Protein AF-A0A6P2QKU9-F1 (afdb_monomer)

Foldseek 3Di:
DDDPVNLVVLLVVLQVCLLVLVLVQCVVLCVVVVCPDPLCVCLVVDPDPVVVVVSVVVVSVVSSVVSVVVVVVVVVVLVVVCVVVVDLVSLLVLLVVLLVQLVLLCLVVDPPDDDDPGDNSSSSSSNSVSSNSVVVSVPD

Sequence (140 aa):
MFAIKDIESVKNLASILVIPFFAAAFIAGGGLNTFNDPVTGWLTASSYLPFKIIGYSLLLASVVALTTLTFAIVDYCVIWIHVTLNSAYPMAIFGFTSLTAGLFVLSFAVPGLPKSPLNPFWHFGFLCYGFSLLSRGENR

pLDDT: mean 79.11, std 11.28, range [43.62, 91.31]

Secondary structure (DSSP, 8-state):
---HHHHHHHHHHHHHHHHHHHHHHHIIIIIHHH--SHHHHHHHH---HHHHHHHHHHHHHHHHHHHHHHHHHHHHHHHHHHHHTTSSHHHHHHHHHHHHHHHGGGGGTSTTSPPPSS-HHHHHHHHHHHHHHHHHHH--

Solvent-accessible surface area (backbone atoms only — not comparable to full-atom values): 7428 Å² total; per-residue (Å²): 132,86,52,74,68,55,54,55,52,48,35,57,51,21,55,65,42,24,57,59,25,42,37,47,26,42,53,73,69,34,48,66,63,72,46,81,36,84,88,47,51,57,56,74,67,53,86,56,65,69,60,35,54,53,51,53,50,52,50,51,51,48,45,45,50,51,47,49,51,53,49,52,53,52,49,50,53,54,51,49,53,24,62,74,64,72,42,63,60,54,37,44,51,55,10,52,52,27,34,55,59,14,57,50,42,50,27,80,76,39,91,89,47,74,73,58,94,62,59,63,36,44,16,53,16,25,34,17,44,10,42,33,34,41,57,58,49,70,76,115

Structure (mmCIF, N/CA/C/O backbone):
data_AF-A0A6P2QKU9-F1
#
_entry.id   AF-A0A6P2QKU9-F1
#
loop_
_atom_site.group_PDB
_atom_site.id
_atom_site.type_symbol
_atom_site.label_atom_id
_atom_site.label_alt_id
_atom_site.label_comp_id
_atom_site.label_asym_id
_atom_site.label_entity_id
_atom_site.label_seq_id
_atom_site.pdbx_PDB_ins_code
_atom_site.Cartn_x
_atom_site.Cartn_y
_atom_site.Cartn_z
_atom_site.occupancy
_atom_site.B_iso_or_equiv
_atom_site.auth_seq_id
_atom_site.auth_comp_id
_atom_site.auth_asym_id
_atom_site.auth_atom_id
_atom_site.pdbx_PDB_model_num
ATOM 1 N N . MET A 1 1 ? -4.118 -25.505 11.721 1.00 43.62 1 MET A N 1
ATOM 2 C CA . MET A 1 1 ? -4.530 -24.690 12.882 1.00 43.62 1 MET A CA 1
ATOM 3 C C . MET A 1 1 ? -3.482 -23.602 13.019 1.00 43.62 1 MET A C 1
ATOM 5 O O . MET A 1 1 ? -2.341 -23.949 13.281 1.00 43.62 1 MET A O 1
ATOM 9 N N . PHE A 1 2 ? -3.809 -22.349 12.693 1.00 49.09 2 PHE A N 1
ATOM 10 C CA . PHE A 1 2 ? -2.853 -21.241 12.816 1.00 49.09 2 PHE A CA 1
ATOM 11 C C . PHE A 1 2 ? -2.615 -20.958 14.299 1.00 49.09 2 PHE A C 1
ATOM 13 O O . PHE A 1 2 ? -3.578 -20.848 15.061 1.00 49.09 2 PHE A O 1
ATOM 20 N N . ALA A 1 3 ? -1.355 -20.890 14.720 1.00 65.44 3 ALA A N 1
ATOM 21 C CA . ALA A 1 3 ? -1.028 -20.493 16.079 1.00 65.44 3 ALA A CA 1
ATOM 22 C C . ALA A 1 3 ? -1.301 -18.991 16.243 1.00 65.44 3 ALA A C 1
ATOM 24 O O . ALA A 1 3 ? -1.157 -18.213 15.303 1.00 65.44 3 ALA A O 1
ATOM 25 N N . ILE A 1 4 ? -1.648 -18.552 17.454 1.00 62.16 4 ILE A N 1
ATOM 26 C CA . ILE A 1 4 ? -1.864 -17.124 17.760 1.00 62.16 4 ILE A CA 1
ATOM 27 C C . ILE A 1 4 ? -0.623 -16.284 17.392 1.00 62.16 4 ILE A C 1
ATOM 29 O O . ILE A 1 4 ? -0.750 -15.168 16.896 1.00 62.16 4 ILE A O 1
ATOM 33 N N . LYS A 1 5 ? 0.577 -16.866 17.526 1.00 65.94 5 LYS A N 1
ATOM 34 C CA . LYS A 1 5 ? 1.844 -16.262 17.084 1.00 65.94 5 LYS A CA 1
ATOM 35 C C . LYS A 1 5 ? 1.915 -16.012 15.574 1.00 65.94 5 LYS A C 1
ATOM 37 O O . LYS A 1 5 ? 2.522 -15.030 15.153 1.00 65.94 5 LYS A O 1
ATOM 42 N N . ASP A 1 6 ? 1.278 -16.855 14.765 1.00 69.00 6 ASP A N 1
ATOM 43 C CA . ASP A 1 6 ? 1.252 -16.690 13.309 1.00 69.00 6 ASP A CA 1
ATOM 44 C C . ASP A 1 6 ? 0.390 -15.480 12.927 1.00 69.00 6 ASP A C 1
ATOM 46 O O . ASP A 1 6 ? 0.721 -14.742 12.005 1.00 69.00 6 ASP A O 1
ATOM 50 N N . ILE A 1 7 ? -0.682 -15.217 13.682 1.00 66.75 7 ILE A N 1
ATOM 51 C CA . ILE A 1 7 ? -1.568 -14.064 13.466 1.00 66.75 7 ILE A CA 1
ATOM 52 C C . ILE A 1 7 ? -0.834 -12.752 13.774 1.00 66.75 7 ILE A C 1
ATOM 54 O O . ILE A 1 7 ? -0.948 -11.783 13.025 1.00 66.75 7 ILE A O 1
ATOM 58 N N . GLU A 1 8 ? -0.051 -12.714 14.849 1.00 70.31 8 GLU A N 1
ATOM 59 C CA . GLU A 1 8 ? 0.72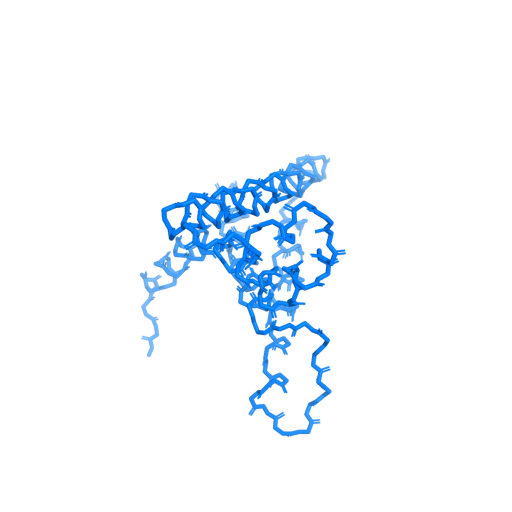5 -11.533 15.236 1.00 70.31 8 GLU A CA 1
ATOM 60 C C . GLU A 1 8 ? 1.888 -11.258 14.266 1.00 70.31 8 GLU A C 1
ATOM 62 O O . GLU A 1 8 ? 2.121 -10.117 13.861 1.00 70.31 8 GLU A O 1
ATOM 67 N N . SER A 1 9 ? 2.555 -12.318 13.796 1.00 72.44 9 SER A N 1
ATOM 68 C CA . SER A 1 9 ? 3.542 -12.240 12.713 1.00 72.44 9 SER A CA 1
ATOM 69 C C . SER A 1 9 ? 2.940 -11.650 11.433 1.00 72.44 9 SER A C 1
ATOM 71 O O . SER A 1 9 ? 3.527 -10.745 10.834 1.00 72.44 9 SER A O 1
ATOM 73 N N . VAL A 1 10 ? 1.742 -12.102 11.049 1.00 71.81 10 VAL A N 1
ATOM 74 C CA . VAL A 1 10 ? 1.027 -11.598 9.870 1.00 71.81 10 VAL A CA 1
ATOM 75 C C . VAL A 1 10 ? 0.634 -10.130 10.037 1.00 71.81 10 VAL A C 1
ATOM 77 O O . VAL A 1 10 ? 0.776 -9.373 9.082 1.00 71.81 10 VAL A O 1
ATOM 80 N N . LYS A 1 11 ? 0.209 -9.690 11.229 1.00 73.75 11 LYS A N 1
ATOM 81 C CA . LYS A 1 11 ? -0.105 -8.274 11.512 1.00 73.75 11 LYS A CA 1
ATOM 82 C C . LYS A 1 11 ? 1.123 -7.370 11.343 1.00 73.75 11 LYS A C 1
ATOM 84 O O . LYS A 1 11 ? 1.048 -6.345 10.663 1.00 73.75 11 LYS A O 1
ATOM 89 N N . ASN A 1 12 ? 2.267 -7.773 11.893 1.00 77.44 12 ASN A N 1
ATOM 90 C CA . ASN A 1 12 ? 3.513 -7.011 11.767 1.00 77.44 12 ASN A CA 1
ATOM 91 C C . ASN A 1 12 ? 3.995 -6.950 10.317 1.00 77.44 12 ASN A C 1
ATOM 93 O O . ASN A 1 12 ? 4.340 -5.877 9.818 1.00 77.44 12 ASN A O 1
ATOM 97 N N . LEU A 1 13 ? 3.949 -8.082 9.616 1.00 79.38 13 LEU A N 1
ATOM 98 C CA . LEU A 1 13 ? 4.316 -8.153 8.209 1.00 79.38 13 LEU A CA 1
ATOM 99 C C . LEU A 1 13 ? 3.368 -7.315 7.338 1.00 79.38 13 LEU A C 1
ATOM 101 O O . LEU A 1 13 ? 3.822 -6.578 6.465 1.00 79.38 13 LEU A O 1
ATOM 105 N N . ALA A 1 14 ? 2.064 -7.364 7.615 1.00 78.75 14 ALA A N 1
ATOM 106 C CA . ALA A 1 14 ? 1.059 -6.564 6.929 1.00 78.75 14 ALA A CA 1
ATOM 107 C C . ALA A 1 14 ? 1.355 -5.067 7.046 1.00 78.75 14 ALA A C 1
ATOM 109 O O . ALA A 1 14 ? 1.309 -4.375 6.035 1.00 78.75 14 ALA A O 1
ATOM 110 N N . SER A 1 15 ? 1.742 -4.582 8.231 1.00 78.69 15 SER A N 1
ATOM 111 C CA . SER A 1 15 ? 2.083 -3.167 8.432 1.00 78.69 15 SER A CA 1
ATOM 112 C C . SER A 1 15 ? 3.257 -2.691 7.560 1.00 78.69 15 SER A C 1
ATOM 114 O O . SER A 1 15 ? 3.231 -1.571 7.053 1.00 78.69 15 SER A O 1
ATOM 116 N N . ILE A 1 16 ? 4.248 -3.558 7.324 1.00 85.38 16 ILE A N 1
ATOM 117 C CA . ILE A 1 16 ? 5.440 -3.257 6.517 1.00 85.38 16 ILE A CA 1
ATOM 118 C C . ILE A 1 16 ? 5.115 -3.309 5.020 1.00 85.38 16 ILE A C 1
ATOM 120 O O . ILE A 1 16 ? 5.640 -2.521 4.234 1.00 85.38 16 ILE A O 1
ATOM 124 N N . LEU A 1 17 ? 4.239 -4.230 4.618 1.00 88.25 17 LEU A N 1
ATOM 125 C CA . LEU A 1 17 ? 3.937 -4.504 3.214 1.00 88.25 17 LEU A CA 1
ATOM 126 C C . LEU A 1 17 ? 2.893 -3.569 2.590 1.00 88.25 17 LEU A C 1
ATOM 128 O O . LEU A 1 17 ? 2.765 -3.573 1.365 1.00 88.25 17 LEU A O 1
ATOM 132 N N . VAL A 1 18 ? 2.202 -2.734 3.379 1.00 87.69 18 VAL A N 1
ATOM 133 C CA . VAL A 1 18 ? 1.236 -1.742 2.863 1.00 87.69 18 VAL A CA 1
ATOM 134 C C . VAL A 1 18 ? 1.862 -0.902 1.744 1.00 87.69 18 VAL A C 1
ATOM 136 O O . VAL A 1 18 ? 1.378 -0.909 0.613 1.00 87.69 18 VAL A O 1
ATOM 139 N N . ILE A 1 19 ? 2.969 -0.214 2.036 1.00 89.44 19 ILE A N 1
ATOM 140 C CA . ILE A 1 19 ? 3.597 0.718 1.091 1.00 89.44 19 ILE A CA 1
ATOM 141 C C . ILE A 1 19 ? 4.141 -0.002 -0.156 1.00 89.44 19 ILE A C 1
ATOM 143 O O . ILE A 1 19 ? 3.805 0.430 -1.262 1.00 89.44 19 ILE A O 1
ATOM 147 N N . PRO A 1 20 ? 4.910 -1.106 -0.041 1.00 89.25 20 PRO A N 1
ATOM 148 C CA . PRO A 1 20 ? 5.362 -1.870 -1.202 1.00 89.25 20 PRO A CA 1
ATOM 149 C C . PRO A 1 20 ? 4.230 -2.341 -2.118 1.00 89.25 20 PRO A C 1
ATOM 151 O O . PRO A 1 20 ? 4.362 -2.230 -3.337 1.00 89.25 20 PRO A O 1
ATOM 154 N N . PHE A 1 21 ? 3.113 -2.836 -1.568 1.00 91.00 21 PHE A N 1
ATOM 155 C CA . PHE A 1 21 ? 2.005 -3.316 -2.394 1.00 91.00 21 PHE A CA 1
ATOM 156 C C . PHE A 1 21 ? 1.311 -2.186 -3.147 1.00 91.00 21 PHE A C 1
ATOM 158 O O . PHE A 1 21 ? 1.070 -2.331 -4.342 1.00 91.00 21 PHE A O 1
ATOM 165 N N . PHE A 1 22 ? 1.055 -1.043 -2.511 1.00 88.94 22 PHE A N 1
ATOM 166 C CA . PHE A 1 22 ? 0.448 0.094 -3.207 1.00 88.94 22 PHE A CA 1
ATOM 167 C C . PHE A 1 22 ? 1.395 0.746 -4.225 1.00 88.94 22 PHE A C 1
ATOM 169 O O . PHE A 1 22 ? 0.960 1.096 -5.323 1.00 88.94 22 PHE A O 1
ATOM 176 N N . ALA A 1 23 ? 2.696 0.827 -3.932 1.00 87.62 23 ALA A N 1
ATOM 177 C CA . ALA A 1 23 ? 3.692 1.298 -4.894 1.00 87.62 23 ALA A CA 1
ATOM 178 C C . ALA A 1 23 ? 3.781 0.366 -6.119 1.00 87.62 23 ALA A C 1
ATOM 180 O O . ALA A 1 23 ? 3.773 0.826 -7.264 1.00 87.62 23 ALA A O 1
ATOM 181 N N . ALA A 1 24 ? 3.789 -0.953 -5.895 1.00 87.31 24 ALA A N 1
ATOM 182 C CA . ALA A 1 24 ? 3.733 -1.944 -6.967 1.00 87.31 24 ALA A CA 1
ATOM 183 C C . ALA A 1 24 ? 2.417 -1.861 -7.753 1.00 87.31 24 ALA A C 1
ATOM 185 O O . ALA A 1 24 ? 2.424 -1.979 -8.977 1.00 87.31 24 ALA A O 1
ATOM 186 N N . ALA A 1 25 ? 1.296 -1.602 -7.076 1.00 87.06 25 ALA A N 1
ATOM 187 C CA . ALA A 1 25 ? -0.009 -1.444 -7.703 1.00 87.06 25 ALA A CA 1
ATOM 188 C C . ALA A 1 25 ? -0.064 -0.233 -8.639 1.00 87.06 25 ALA A C 1
ATOM 190 O O . ALA A 1 25 ? -0.622 -0.336 -9.733 1.00 87.06 25 ALA A O 1
ATOM 191 N N . PHE A 1 26 ? 0.552 0.882 -8.246 1.00 82.88 26 PHE A N 1
ATOM 192 C CA . PHE A 1 26 ? 0.682 2.071 -9.083 1.00 82.88 26 PHE A CA 1
ATOM 193 C C . PHE A 1 26 ? 1.508 1.788 -10.346 1.00 82.88 26 PHE A C 1
ATOM 195 O O . PHE A 1 26 ? 1.083 2.099 -11.458 1.00 82.88 26 PHE A O 1
ATOM 202 N N . ILE A 1 27 ? 2.654 1.123 -10.189 1.00 82.62 27 ILE A N 1
ATOM 203 C CA . ILE A 1 27 ? 3.532 0.735 -11.301 1.00 82.62 27 ILE A CA 1
ATOM 204 C C . ILE A 1 27 ? 2.819 -0.246 -12.250 1.00 82.62 27 ILE A C 1
ATOM 206 O O . ILE A 1 27 ? 2.775 -0.017 -13.459 1.00 82.62 27 ILE A O 1
ATOM 210 N N . ALA A 1 28 ? 2.209 -1.307 -11.712 1.00 79.81 28 ALA A N 1
ATOM 211 C CA . ALA A 1 28 ? 1.547 -2.365 -12.479 1.00 79.81 28 ALA A CA 1
ATOM 212 C C . ALA A 1 28 ? 0.229 -1.920 -13.131 1.00 79.81 28 ALA A C 1
ATOM 214 O O . ALA A 1 28 ? -0.159 -2.458 -14.163 1.00 79.81 28 ALA A O 1
ATOM 215 N N . GLY A 1 29 ? -0.460 -0.928 -12.558 1.00 70.38 29 GLY A N 1
ATOM 216 C CA . GLY A 1 29 ? -1.659 -0.309 -13.135 1.00 70.38 29 GLY A CA 1
ATOM 217 C C . GLY A 1 29 ? -1.368 0.569 -14.351 1.00 70.38 29 GLY A C 1
ATOM 218 O O . GLY A 1 29 ? -2.261 1.252 -14.840 1.00 70.38 29 GLY A O 1
ATOM 219 N N . GLY A 1 30 ? -0.120 0.577 -14.820 1.00 62.97 30 GLY A N 1
ATOM 220 C CA . GLY A 1 30 ? 0.309 1.437 -15.900 1.00 62.97 30 GLY A CA 1
ATOM 221 C C . GLY A 1 30 ? 0.496 2.876 -15.452 1.00 62.97 30 GLY A C 1
ATOM 222 O O . GLY A 1 30 ? 0.513 3.725 -16.322 1.00 62.97 30 GLY A O 1
ATOM 223 N N . GLY A 1 31 ? 0.695 3.177 -14.160 1.00 57.59 31 GLY A N 1
ATOM 224 C CA . GLY A 1 31 ? 1.048 4.532 -13.716 1.00 57.59 31 GLY A CA 1
ATOM 225 C C . GLY A 1 31 ? 2.229 5.097 -14.510 1.00 57.59 31 GLY A C 1
ATOM 226 O O . GLY A 1 31 ? 2.189 6.242 -14.936 1.00 57.59 31 GLY A O 1
ATOM 227 N N . LEU A 1 32 ? 3.206 4.246 -14.846 1.00 54.16 32 LEU A N 1
ATOM 228 C CA . LEU A 1 32 ? 4.309 4.550 -15.769 1.00 54.16 32 LEU A CA 1
ATOM 229 C C . LEU A 1 32 ? 3.876 4.874 -17.211 1.00 54.16 32 LEU A C 1
ATOM 231 O O . LEU A 1 32 ? 4.527 5.681 -17.860 1.00 54.16 32 LEU A O 1
ATOM 235 N N . ASN A 1 33 ? 2.801 4.256 -17.702 1.00 51.94 33 ASN A N 1
ATOM 236 C CA . ASN A 1 33 ? 2.238 4.468 -19.041 1.00 51.94 33 ASN A CA 1
ATOM 237 C C . ASN A 1 33 ? 1.253 5.649 -19.082 1.00 51.94 33 ASN A C 1
ATOM 239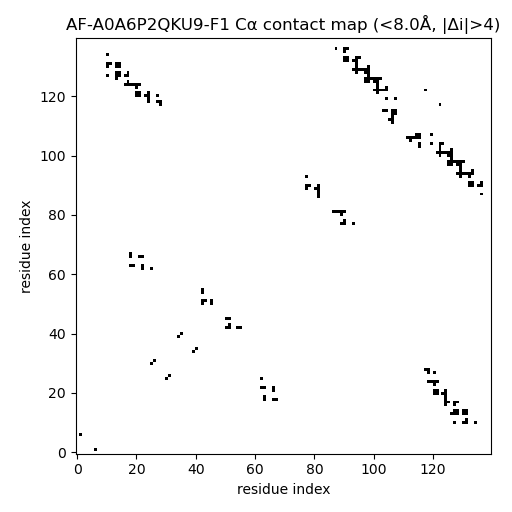 O O . ASN A 1 33 ? 1.059 6.248 -20.136 1.00 51.94 33 ASN A O 1
ATOM 243 N N . THR A 1 34 ? 0.622 5.988 -17.953 1.00 50.31 34 THR A N 1
ATOM 244 C CA . THR A 1 34 ? -0.216 7.185 -17.799 1.00 50.31 34 THR A CA 1
ATOM 245 C C . THR A 1 34 ? 0.643 8.446 -17.809 1.00 50.31 34 THR A C 1
ATOM 247 O O . THR A 1 34 ? 0.207 9.477 -18.316 1.00 50.31 34 THR A O 1
ATOM 250 N N . PHE A 1 35 ? 1.900 8.346 -17.357 1.00 51.66 35 PHE A N 1
ATOM 251 C CA . PHE A 1 35 ? 2.947 9.311 -17.685 1.00 51.66 35 PHE A CA 1
ATOM 252 C C . PHE A 1 35 ? 3.445 9.085 -19.115 1.00 51.66 35 PHE A C 1
ATOM 254 O O . PHE A 1 35 ? 4.617 8.791 -19.349 1.00 51.66 35 PHE A O 1
ATOM 261 N N . ASN A 1 36 ? 2.564 9.284 -20.093 1.00 49.22 36 ASN A N 1
ATOM 262 C CA . ASN A 1 36 ? 2.964 9.595 -21.465 1.00 49.22 36 ASN A CA 1
ATOM 263 C C . ASN A 1 36 ? 3.467 11.055 -21.499 1.00 49.22 36 ASN A C 1
ATOM 265 O O . ASN A 1 36 ? 2.966 11.914 -22.221 1.00 49.22 36 ASN A O 1
ATOM 269 N N . ASP A 1 37 ? 4.383 11.341 -20.579 1.00 54.62 37 ASP A N 1
ATOM 270 C CA . ASP A 1 37 ? 4.765 12.656 -20.107 1.00 54.62 37 ASP A CA 1
ATOM 271 C C . ASP A 1 37 ? 6.180 12.912 -20.646 1.00 54.62 37 ASP A C 1
ATOM 273 O O . ASP A 1 37 ? 7.052 12.039 -20.522 1.00 54.62 37 ASP A O 1
ATOM 277 N N . PRO A 1 38 ? 6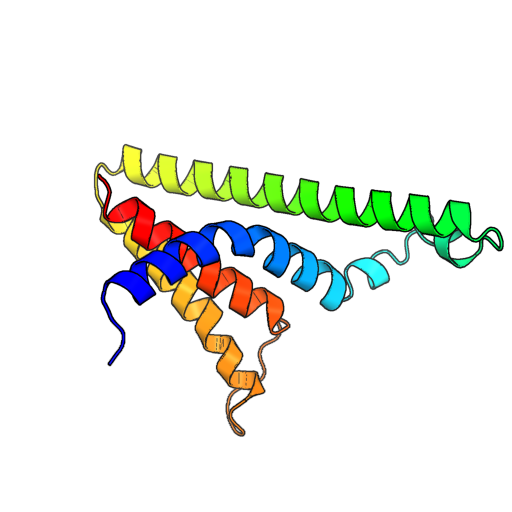.474 14.076 -21.248 1.00 56.69 38 PRO A N 1
ATOM 278 C CA . PRO A 1 38 ? 7.833 14.451 -21.659 1.00 56.69 38 PRO A CA 1
ATOM 279 C C . PRO A 1 38 ? 8.903 14.247 -20.562 1.00 56.69 38 PRO A C 1
ATOM 281 O O . PRO A 1 38 ? 10.088 14.111 -20.871 1.00 56.69 38 PRO A O 1
ATOM 284 N N . VAL A 1 39 ? 8.486 14.159 -19.292 1.00 57.78 39 VAL A N 1
ATOM 285 C CA . VAL A 1 39 ? 9.308 13.888 -18.102 1.00 57.78 39 VAL A CA 1
ATOM 286 C C . VAL A 1 39 ? 9.834 12.449 -18.008 1.00 57.78 39 VAL A C 1
ATOM 288 O O . VAL A 1 39 ? 10.819 12.231 -17.317 1.00 57.78 39 VAL A O 1
ATOM 291 N N . THR A 1 40 ? 9.251 11.454 -18.674 1.00 62.94 40 THR A N 1
ATOM 292 C CA . THR A 1 40 ? 9.773 10.067 -18.684 1.00 62.94 40 THR A CA 1
ATOM 293 C C . THR A 1 40 ? 10.238 9.630 -20.070 1.00 62.94 40 THR A C 1
ATOM 295 O O . THR A 1 40 ? 11.052 8.713 -20.182 1.00 62.94 40 THR A O 1
ATOM 298 N N . GLY A 1 41 ? 9.836 10.341 -21.129 1.00 64.19 41 GLY A N 1
ATOM 299 C CA . GLY A 1 41 ? 10.276 10.073 -22.503 1.00 64.19 41 GLY A CA 1
ATOM 300 C C . GLY A 1 41 ? 11.800 10.113 -22.694 1.00 64.19 41 GLY A C 1
ATOM 301 O O . GLY A 1 41 ? 12.352 9.331 -23.474 1.00 64.19 41 GLY A O 1
ATOM 302 N N . TRP A 1 42 ? 12.514 10.949 -21.927 1.00 66.81 42 TRP A N 1
ATOM 303 C CA . TRP A 1 42 ? 13.982 10.990 -21.950 1.00 66.81 42 TRP A CA 1
ATOM 304 C C . TRP A 1 42 ? 14.634 9.737 -21.341 1.00 66.81 42 TRP A C 1
ATOM 306 O O . TRP A 1 42 ? 15.721 9.349 -21.776 1.00 66.81 42 TRP A O 1
ATOM 316 N N . LEU A 1 43 ? 13.973 9.061 -20.389 1.00 67.88 43 LEU A N 1
ATOM 317 C CA . LEU A 1 43 ? 14.454 7.803 -19.794 1.00 67.88 43 LEU A CA 1
ATOM 318 C C . LEU A 1 43 ? 14.438 6.675 -20.820 1.00 67.88 43 LEU A C 1
ATOM 320 O O . LEU A 1 43 ? 15.360 5.860 -20.887 1.00 67.88 43 LEU A O 1
ATOM 324 N N . THR A 1 44 ? 13.393 6.631 -21.643 1.00 67.44 44 THR A N 1
ATOM 325 C CA . THR A 1 44 ? 13.261 5.642 -22.712 1.00 67.44 44 THR A CA 1
ATOM 326 C C . THR A 1 44 ? 14.176 5.951 -23.896 1.00 67.44 44 THR A C 1
ATOM 328 O O . THR A 1 44 ? 14.770 5.019 -24.440 1.00 67.44 44 THR A O 1
ATOM 331 N N . ALA A 1 45 ? 14.363 7.234 -24.235 1.00 69.38 45 ALA A N 1
ATOM 332 C CA . ALA A 1 45 ? 15.136 7.685 -25.396 1.00 69.38 45 ALA A CA 1
ATOM 333 C C . ALA A 1 45 ? 16.661 7.720 -25.188 1.00 69.38 45 ALA A C 1
ATOM 335 O O . ALA A 1 45 ? 17.410 7.630 -26.159 1.00 69.38 45 ALA A O 1
ATOM 336 N N . SER A 1 46 ? 17.147 7.842 -23.947 1.00 67.81 46 SER A N 1
ATOM 337 C CA . SER A 1 46 ? 18.591 7.837 -23.681 1.00 67.81 46 SER A CA 1
ATOM 338 C C . SER A 1 46 ? 19.222 6.491 -24.068 1.00 67.81 46 SER A C 1
ATOM 340 O O . SER A 1 46 ? 18.618 5.440 -23.888 1.00 67.81 46 SER A O 1
ATOM 342 N N . SER A 1 47 ? 20.445 6.482 -24.590 1.00 73.12 47 SER A N 1
ATOM 343 C CA . SER A 1 47 ? 21.212 5.259 -24.885 1.00 73.12 47 SER A CA 1
ATOM 344 C C . SER A 1 47 ? 22.215 4.904 -23.778 1.00 73.12 47 SER A C 1
ATOM 346 O O . SER A 1 47 ? 22.777 3.810 -23.780 1.00 73.12 47 SER A O 1
ATOM 348 N N . TYR A 1 48 ? 22.411 5.791 -22.795 1.00 82.00 48 TYR A N 1
ATOM 349 C CA . TYR A 1 48 ? 23.371 5.598 -21.712 1.00 82.00 48 TYR A CA 1
ATOM 350 C C . TYR A 1 48 ? 22.736 4.866 -20.522 1.00 82.00 48 TYR A C 1
ATOM 352 O O . TYR A 1 48 ? 21.904 5.405 -19.788 1.00 82.00 48 TYR A O 1
ATOM 360 N N . LEU A 1 49 ? 23.145 3.612 -20.333 1.00 79.00 49 LEU A N 1
ATOM 361 C CA . LEU A 1 49 ? 22.556 2.678 -19.371 1.00 79.00 49 LEU A CA 1
ATOM 362 C C . LEU A 1 49 ? 22.587 3.174 -17.905 1.00 79.00 49 LEU A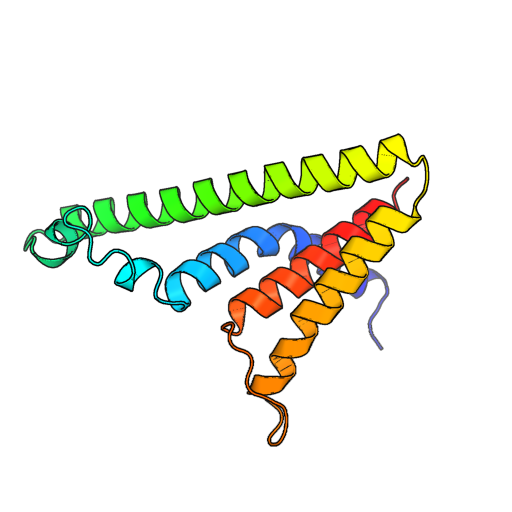 C 1
ATOM 364 O O . LEU A 1 49 ? 21.552 3.070 -17.243 1.00 79.00 49 LEU A O 1
ATOM 368 N N . PRO A 1 50 ? 23.673 3.794 -17.394 1.00 81.62 50 PRO A N 1
ATOM 369 C CA . PRO A 1 50 ? 23.687 4.331 -16.029 1.00 81.62 50 PRO A CA 1
ATOM 370 C C . PRO A 1 50 ? 22.642 5.426 -15.786 1.00 81.62 50 PRO A C 1
ATOM 372 O O . PRO A 1 50 ? 22.025 5.471 -14.723 1.00 81.62 50 PRO A O 1
ATOM 375 N N . PHE A 1 51 ? 22.391 6.282 -16.780 1.00 78.19 51 PHE A N 1
ATOM 376 C CA . PHE A 1 51 ? 21.416 7.367 -16.656 1.00 78.19 51 PHE A CA 1
ATOM 377 C C . PHE A 1 51 ? 19.982 6.835 -16.576 1.00 78.19 51 PHE A C 1
ATOM 379 O O . PHE A 1 51 ? 19.181 7.340 -15.791 1.00 78.19 51 PHE A O 1
ATOM 386 N N . LYS A 1 52 ? 19.683 5.746 -17.299 1.00 78.94 52 LYS A N 1
ATOM 387 C CA . LYS A 1 52 ? 18.405 5.035 -17.155 1.00 78.94 52 LYS A CA 1
ATOM 388 C C . LYS A 1 52 ? 18.224 4.475 -15.754 1.00 78.94 52 LYS A C 1
ATOM 390 O O . LYS A 1 52 ? 17.167 4.671 -15.167 1.00 78.94 52 LYS A O 1
ATOM 395 N N . ILE A 1 53 ? 19.239 3.797 -15.216 1.00 82.25 53 ILE A N 1
ATOM 396 C CA . ILE A 1 53 ? 19.157 3.186 -13.881 1.00 82.25 53 ILE A CA 1
ATOM 397 C C . ILE A 1 53 ? 18.871 4.254 -12.825 1.00 82.25 53 ILE A C 1
ATOM 399 O O . ILE A 1 53 ? 17.947 4.090 -12.029 1.00 82.25 53 ILE A O 1
ATOM 403 N N . ILE A 1 54 ? 19.618 5.362 -12.839 1.00 83.38 54 ILE A N 1
ATOM 404 C CA . ILE A 1 54 ? 19.427 6.467 -11.888 1.00 83.38 54 ILE A CA 1
ATOM 405 C C . ILE A 1 54 ? 18.016 7.039 -12.016 1.00 83.38 54 ILE A C 1
ATOM 407 O O . ILE A 1 54 ? 17.323 7.222 -11.019 1.00 83.38 54 ILE A O 1
ATOM 411 N N . GLY A 1 55 ? 17.567 7.275 -13.243 1.00 81.44 55 GLY A N 1
ATOM 412 C CA . GLY A 1 55 ? 16.262 7.851 -13.497 1.00 81.44 55 GLY A CA 1
ATOM 413 C C . GLY A 1 55 ? 15.085 6.956 -13.087 1.00 81.44 55 GLY A C 1
ATOM 414 O O . GLY A 1 55 ? 14.169 7.428 -12.417 1.00 81.44 55 GLY A O 1
ATOM 415 N N . TYR A 1 56 ? 15.135 5.653 -13.386 1.00 79.38 56 TYR A N 1
ATOM 416 C CA . TYR A 1 56 ? 14.137 4.697 -12.891 1.00 79.38 56 TYR A CA 1
ATOM 417 C C . TYR A 1 56 ? 14.173 4.562 -11.365 1.00 79.38 56 TYR A C 1
ATOM 419 O O . TYR A 1 56 ? 13.123 4.428 -10.741 1.00 79.38 56 TYR A O 1
ATOM 427 N N . SER A 1 57 ? 15.356 4.644 -10.751 1.00 83.81 57 SER A N 1
ATOM 428 C CA . SER A 1 57 ? 15.499 4.612 -9.289 1.00 83.81 57 SER A CA 1
ATOM 429 C C . SER A 1 57 ? 14.866 5.839 -8.630 1.00 83.81 57 SER A C 1
ATOM 431 O O . SER A 1 57 ? 14.159 5.702 -7.635 1.00 83.81 57 SER A O 1
ATOM 433 N N . LEU A 1 58 ? 15.063 7.032 -9.201 1.00 84.94 58 LEU A N 1
ATOM 434 C CA . LEU A 1 58 ? 14.427 8.268 -8.733 1.00 84.94 58 LEU A CA 1
ATOM 435 C C . LEU A 1 58 ? 12.907 8.228 -8.899 1.00 84.94 58 LEU A C 1
ATOM 437 O O . LEU A 1 58 ? 12.186 8.672 -8.009 1.00 84.94 58 LEU A O 1
ATOM 441 N N . LEU A 1 59 ? 12.418 7.665 -10.004 1.00 82.00 59 LEU A N 1
ATOM 442 C CA . LEU A 1 59 ? 10.987 7.471 -10.218 1.00 82.00 59 LEU A CA 1
ATOM 443 C C . LEU A 1 59 ? 10.398 6.478 -9.212 1.00 82.00 59 LEU A C 1
ATOM 445 O O . LEU A 1 59 ? 9.332 6.712 -8.654 1.00 82.00 59 LEU A O 1
ATOM 449 N N . LEU A 1 60 ? 11.094 5.380 -8.925 1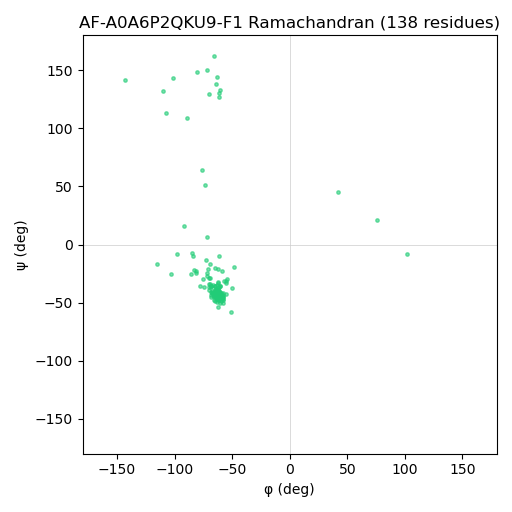.00 84.38 60 LEU A N 1
ATOM 450 C CA . LEU A 1 60 ? 10.646 4.440 -7.903 1.00 84.38 60 LEU A CA 1
ATOM 451 C C . LEU A 1 60 ? 10.634 5.101 -6.517 1.00 84.38 60 LEU A C 1
ATOM 453 O O . LEU A 1 60 ? 9.664 4.955 -5.775 1.00 84.38 60 LEU A O 1
ATOM 457 N N . ALA A 1 61 ? 11.661 5.890 -6.195 1.00 86.44 61 ALA A N 1
ATOM 458 C CA . ALA A 1 61 ? 11.715 6.658 -4.957 1.00 86.44 61 ALA A CA 1
ATOM 459 C C . ALA A 1 61 ? 10.566 7.675 -4.855 1.00 86.44 61 ALA A C 1
ATOM 461 O O . ALA A 1 61 ? 9.969 7.805 -3.788 1.00 86.44 61 ALA A O 1
ATOM 462 N N . SER A 1 62 ? 10.208 8.356 -5.950 1.00 86.06 62 SER A N 1
ATOM 463 C CA . SER A 1 62 ? 9.095 9.310 -5.957 1.00 86.06 62 SER A CA 1
ATOM 464 C C . SER A 1 62 ? 7.743 8.620 -5.781 1.00 86.06 62 SER A C 1
ATOM 466 O O . SER A 1 62 ? 6.927 9.090 -4.992 1.00 86.06 62 SER A O 1
ATOM 468 N N . VAL A 1 63 ? 7.521 7.468 -6.423 1.00 87.12 63 VAL A N 1
ATOM 469 C CA . VAL A 1 63 ? 6.305 6.658 -6.233 1.00 87.12 63 VAL A CA 1
ATOM 470 C C . VAL A 1 63 ? 6.181 6.203 -4.781 1.00 87.12 63 VAL A C 1
ATOM 472 O O . VAL A 1 63 ? 5.110 6.332 -4.185 1.00 87.12 63 VAL A O 1
ATOM 475 N N . VAL A 1 64 ? 7.269 5.714 -4.181 1.00 88.44 64 VAL A N 1
ATOM 476 C CA . VAL A 1 64 ? 7.284 5.309 -2.768 1.00 88.44 64 VAL A CA 1
ATOM 477 C C . VAL A 1 64 ? 7.018 6.505 -1.854 1.00 88.44 64 VAL A C 1
ATOM 479 O O . VAL A 1 64 ? 6.206 6.393 -0.935 1.00 88.44 64 VAL A O 1
ATOM 482 N N . ALA A 1 65 ? 7.640 7.657 -2.113 1.00 88.00 65 ALA A N 1
ATOM 483 C CA . ALA A 1 65 ? 7.434 8.873 -1.330 1.00 88.00 65 ALA A CA 1
ATOM 484 C C . ALA A 1 65 ? 5.980 9.361 -1.401 1.00 88.00 65 ALA A C 1
ATOM 486 O O . ALA A 1 65 ? 5.375 9.626 -0.364 1.00 88.00 65 ALA A O 1
ATOM 487 N N . LEU A 1 66 ? 5.393 9.413 -2.601 1.00 88.69 66 LEU A N 1
ATOM 488 C CA . LEU A 1 66 ? 3.994 9.795 -2.801 1.00 88.69 66 LEU A CA 1
ATOM 489 C C . LEU A 1 66 ? 3.041 8.816 -2.119 1.00 88.69 66 LEU A C 1
ATOM 491 O O . LEU A 1 66 ? 2.150 9.244 -1.395 1.00 88.69 66 LEU A O 1
ATOM 495 N N . THR A 1 67 ? 3.269 7.511 -2.282 1.00 88.25 67 THR A N 1
ATOM 496 C CA . THR A 1 67 ? 2.463 6.477 -1.620 1.00 88.25 67 THR A CA 1
ATOM 497 C C . THR A 1 67 ? 2.532 6.641 -0.101 1.00 88.25 67 THR A C 1
ATOM 499 O O . THR A 1 67 ? 1.505 6.664 0.570 1.00 88.25 67 THR A O 1
ATOM 502 N N . THR A 1 68 ? 3.734 6.839 0.445 1.00 88.88 68 THR A N 1
ATOM 503 C CA . THR A 1 68 ? 3.941 7.062 1.883 1.00 88.88 68 THR A CA 1
ATOM 504 C C . THR A 1 68 ? 3.209 8.312 2.363 1.00 88.88 68 THR A C 1
ATOM 506 O O . THR A 1 68 ? 2.529 8.265 3.384 1.00 88.88 68 THR A O 1
ATOM 509 N N . LEU A 1 69 ? 3.296 9.414 1.616 1.00 90.25 69 LEU A N 1
ATOM 510 C CA . LEU A 1 69 ? 2.620 10.665 1.947 1.00 90.25 69 LEU A CA 1
ATOM 511 C C . LEU A 1 69 ? 1.096 10.505 1.934 1.00 90.25 69 LEU A C 1
ATOM 513 O O . LEU A 1 69 ? 0.429 10.921 2.878 1.00 90.25 69 LEU A O 1
ATOM 517 N N . THR A 1 70 ? 0.541 9.874 0.897 1.00 88.69 70 THR A N 1
ATOM 518 C CA . THR A 1 70 ? -0.899 9.610 0.800 1.00 88.69 70 THR A CA 1
ATOM 519 C C . THR A 1 70 ? -1.383 8.791 1.991 1.00 88.69 70 THR A C 1
ATOM 521 O O . THR A 1 70 ? -2.362 9.170 2.631 1.00 88.69 70 THR A O 1
ATOM 524 N N . PHE A 1 71 ? -0.681 7.712 2.345 1.00 87.31 71 PHE A N 1
ATOM 525 C CA . PHE A 1 71 ? -1.065 6.890 3.493 1.00 87.31 71 PHE A CA 1
ATOM 526 C C . PHE A 1 71 ? -0.868 7.601 4.831 1.00 87.31 71 PHE A C 1
ATOM 528 O O . PHE A 1 71 ? -1.700 7.431 5.714 1.00 87.31 71 PHE A O 1
ATOM 535 N N . ALA A 1 72 ? 0.152 8.449 4.977 1.00 87.69 72 ALA A N 1
ATOM 536 C CA . ALA A 1 72 ? 0.322 9.271 6.174 1.00 87.69 72 ALA A CA 1
ATOM 537 C C . ALA A 1 72 ? -0.856 10.239 6.376 1.00 87.69 72 ALA A C 1
ATOM 539 O O . ALA A 1 72 ? -1.326 10.410 7.500 1.00 87.69 72 ALA A O 1
ATOM 540 N N . ILE A 1 73 ? -1.368 10.834 5.292 1.00 90.62 73 ILE A N 1
ATOM 541 C CA . ILE A 1 73 ? -2.554 11.701 5.333 1.00 90.62 73 ILE A CA 1
ATOM 542 C C . ILE A 1 73 ? -3.797 10.894 5.725 1.00 90.62 73 ILE A C 1
ATOM 544 O O . ILE A 1 73 ? -4.534 11.305 6.619 1.00 90.62 73 ILE A O 1
ATOM 548 N N . VAL A 1 74 ? -4.020 9.737 5.095 1.00 88.56 74 VAL A N 1
ATOM 549 C CA . VAL A 1 74 ? -5.171 8.872 5.408 1.00 88.56 74 VAL A CA 1
ATOM 550 C C . VAL A 1 74 ? -5.122 8.406 6.864 1.00 88.56 74 VAL A C 1
ATOM 552 O O . VAL A 1 74 ? -6.117 8.535 7.574 1.00 88.56 74 VAL A O 1
ATOM 555 N N . ASP A 1 75 ? -3.964 7.943 7.338 1.00 87.31 75 ASP A N 1
ATOM 556 C CA . ASP A 1 75 ? -3.774 7.529 8.730 1.00 87.31 75 ASP A CA 1
ATOM 557 C C . ASP A 1 75 ? -4.039 8.683 9.698 1.00 87.31 75 ASP A C 1
ATOM 559 O O . ASP A 1 75 ? -4.717 8.488 10.707 1.00 87.31 75 ASP A O 1
ATOM 563 N N . TYR A 1 76 ? -3.573 9.895 9.382 1.00 87.56 76 TYR A N 1
ATOM 564 C CA . TYR A 1 76 ? -3.862 11.076 10.191 1.00 87.56 76 TYR A CA 1
ATOM 565 C C . TYR A 1 76 ? -5.370 11.341 10.287 1.00 87.56 76 TYR A C 1
ATOM 567 O O . TYR A 1 76 ? -5.882 11.561 11.384 1.00 87.56 76 TYR A O 1
ATOM 575 N N . CYS A 1 77 ? -6.101 11.255 9.172 1.00 88.81 77 CYS A N 1
ATOM 576 C CA . CYS A 1 77 ? -7.555 11.410 9.161 1.00 88.81 77 CYS A CA 1
ATOM 577 C C . CYS A 1 77 ? -8.261 10.331 9.992 1.00 88.81 77 CYS A C 1
ATOM 579 O O . CYS A 1 77 ? -9.144 10.652 10.786 1.00 88.81 77 CYS A O 1
ATOM 581 N N . VAL A 1 78 ? -7.869 9.062 9.847 1.00 86.31 78 VAL A N 1
ATOM 582 C CA . VAL A 1 78 ? -8.471 7.945 10.593 1.00 86.31 78 VAL A CA 1
ATOM 583 C C . VAL A 1 78 ? -8.221 8.097 12.096 1.00 86.31 78 VAL A C 1
ATOM 585 O O . VAL A 1 78 ? -9.152 7.956 12.890 1.00 86.31 78 VAL A O 1
ATOM 588 N N . ILE A 1 79 ? -6.991 8.441 12.492 1.00 86.06 79 ILE A N 1
ATOM 589 C CA . ILE A 1 79 ? -6.631 8.687 13.895 1.00 86.06 79 ILE A CA 1
ATOM 590 C C . ILE A 1 79 ? -7.401 9.886 14.443 1.00 86.06 79 ILE A C 1
ATOM 592 O O . ILE A 1 79 ? -7.925 9.811 15.553 1.00 86.06 79 ILE A O 1
ATOM 596 N N . TRP A 1 80 ? -7.498 10.975 13.677 1.00 87.44 80 TRP A N 1
ATOM 597 C CA . TRP A 1 80 ? -8.251 12.157 14.080 1.00 87.44 80 TRP A CA 1
ATOM 598 C C . TRP A 1 80 ? -9.717 11.808 14.353 1.00 87.44 80 TRP A C 1
ATOM 600 O O . TRP A 1 80 ? -10.201 12.072 15.448 1.00 87.44 80 TRP A O 1
ATOM 610 N N . ILE A 1 81 ? -10.387 11.104 13.432 1.00 86.06 81 ILE A N 1
ATOM 611 C CA . ILE A 1 81 ? -11.775 10.645 13.614 1.00 86.06 81 ILE A CA 1
ATOM 612 C C . ILE A 1 81 ? -11.905 9.749 14.853 1.00 86.06 81 ILE A C 1
ATOM 614 O O . ILE A 1 81 ? -12.837 9.912 15.641 1.00 86.06 81 ILE A O 1
ATOM 618 N N . HIS A 1 82 ? -10.978 8.808 15.039 1.00 82.31 82 HIS A N 1
ATOM 619 C CA . HIS A 1 82 ? -10.979 7.894 16.180 1.00 82.31 82 HIS A CA 1
ATOM 620 C C . HIS A 1 82 ? -10.859 8.637 17.522 1.00 82.31 82 HIS A C 1
ATOM 622 O O . HIS A 1 82 ? -11.607 8.338 18.452 1.00 82.31 82 HIS A O 1
ATOM 628 N N . VAL A 1 83 ? -9.978 9.641 17.604 1.00 83.38 83 VAL A N 1
ATOM 629 C CA . VAL A 1 83 ? -9.816 10.496 18.792 1.00 83.38 83 VAL A CA 1
ATOM 630 C C . VAL A 1 83 ? -11.041 11.387 19.003 1.00 83.38 83 VAL A C 1
ATOM 632 O O . VAL A 1 83 ? -11.541 11.472 20.121 1.00 83.38 83 VAL A O 1
ATOM 635 N N . THR A 1 84 ? -11.560 12.019 17.948 1.00 87.25 84 THR A N 1
ATOM 636 C CA . THR A 1 84 ? -12.726 12.913 18.026 1.00 87.25 84 THR A CA 1
ATOM 637 C C . THR A 1 84 ? -13.985 12.185 18.488 1.00 87.25 84 THR A C 1
ATOM 639 O O . THR A 1 84 ? -14.754 12.732 19.272 1.00 87.25 84 THR A O 1
ATOM 642 N N . LEU A 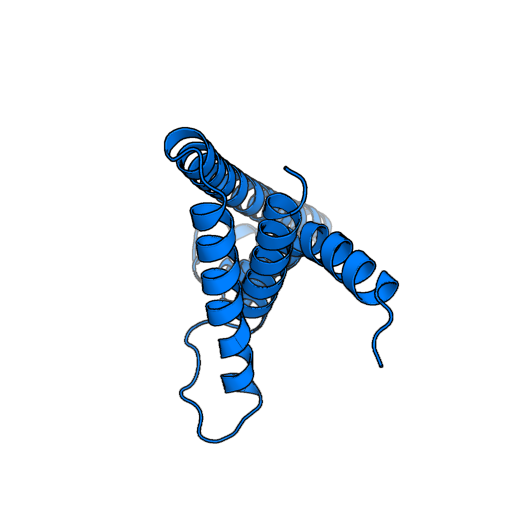1 85 ? -14.199 10.951 18.028 1.00 83.88 85 LEU A N 1
ATOM 643 C CA . LEU A 1 85 ? -15.359 10.143 18.411 1.00 83.88 85 LEU A CA 1
ATOM 644 C C . LEU A 1 85 ? -15.160 9.379 19.728 1.00 83.88 85 LEU A C 1
ATOM 646 O O . LEU A 1 85 ? -16.114 8.769 20.207 1.00 83.88 85 LEU A O 1
ATOM 650 N N . ASN A 1 86 ? -13.944 9.392 20.292 1.00 76.38 86 ASN A N 1
ATOM 651 C CA . ASN A 1 86 ? -13.542 8.656 21.495 1.00 76.38 86 ASN A CA 1
ATOM 652 C C . ASN A 1 86 ? -14.090 7.217 21.534 1.00 76.38 86 ASN A C 1
ATOM 654 O O . ASN A 1 86 ? -14.673 6.761 22.517 1.00 76.38 86 ASN A O 1
ATOM 658 N N . SER A 1 87 ? -13.981 6.521 20.404 1.00 73.75 87 SER A N 1
ATOM 659 C CA . SER A 1 87 ? -14.603 5.219 20.206 1.00 73.75 87 SER A CA 1
ATOM 660 C C . SER A 1 87 ? -13.697 4.317 19.387 1.00 73.75 87 SER A C 1
ATOM 662 O O . SER A 1 87 ? -13.092 4.773 18.423 1.00 73.75 87 SER A O 1
ATOM 664 N N . ALA A 1 88 ? -13.638 3.026 19.719 1.00 69.12 88 ALA A N 1
ATOM 665 C CA . ALA A 1 88 ? -12.901 2.020 18.949 1.00 69.12 88 ALA A CA 1
ATOM 666 C C . ALA A 1 88 ? -13.535 1.709 17.576 1.00 69.12 88 ALA A C 1
ATOM 668 O O . ALA A 1 88 ? -12.868 1.176 16.687 1.00 69.12 88 ALA A O 1
ATOM 669 N N . TYR A 1 89 ? -14.804 2.080 17.365 1.00 80.75 89 TYR A N 1
ATOM 670 C CA . TYR A 1 89 ? -15.552 1.731 16.154 1.00 80.75 89 TYR A CA 1
ATOM 671 C C . TYR A 1 89 ? -14.956 2.255 14.840 1.00 80.75 89 TYR A C 1
ATOM 673 O O . TYR A 1 89 ? -14.913 1.476 13.891 1.00 80.75 89 TYR A O 1
ATOM 681 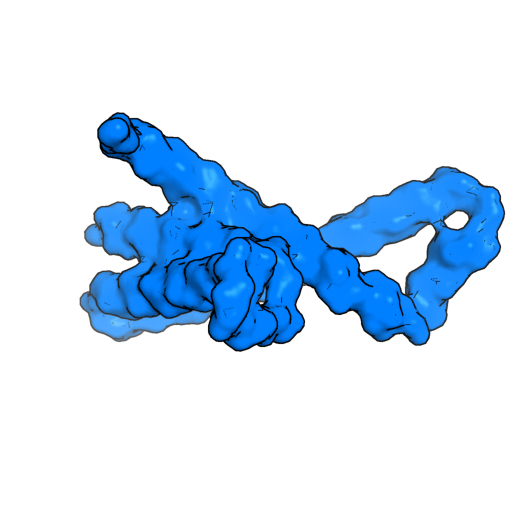N N . PRO A 1 90 ? -14.461 3.503 14.724 1.00 82.62 90 PRO A N 1
ATOM 682 C CA . PRO A 1 90 ? -13.924 4.012 13.466 1.00 82.62 90 PRO A CA 1
ATOM 683 C C . PRO A 1 90 ? -12.745 3.179 12.964 1.00 82.62 90 PRO A C 1
ATOM 685 O O . PRO A 1 90 ? -12.732 2.783 11.803 1.00 82.62 90 PRO A O 1
ATOM 688 N N . MET A 1 91 ? -11.803 2.827 13.845 1.00 83.00 91 MET A N 1
ATOM 689 C CA . MET A 1 91 ? -10.630 2.027 13.479 1.00 83.00 91 MET A CA 1
ATOM 690 C C . MET A 1 91 ? -11.035 0.638 12.970 1.00 83.00 91 MET A C 1
ATOM 692 O O . MET A 1 91 ? -10.531 0.174 11.947 1.00 83.00 91 MET A O 1
ATOM 696 N N . ALA A 1 92 ? -12.004 0.008 13.643 1.00 85.19 92 ALA A N 1
ATOM 697 C CA . ALA A 1 92 ? -12.566 -1.271 13.226 1.00 85.19 92 ALA A CA 1
ATOM 698 C C . ALA A 1 92 ? -13.291 -1.169 11.875 1.00 85.19 92 ALA A C 1
ATOM 700 O O . ALA A 1 92 ? -13.063 -1.993 10.992 1.00 85.19 92 ALA A O 1
ATOM 701 N N . ILE A 1 93 ? -14.115 -0.137 11.674 1.00 88.25 93 ILE A N 1
ATOM 702 C CA . ILE A 1 93 ? -14.852 0.091 10.422 1.00 88.25 93 ILE A CA 1
ATOM 703 C C . ILE A 1 93 ? -13.882 0.305 9.255 1.00 88.25 93 ILE A C 1
ATOM 705 O O . ILE A 1 93 ? -14.028 -0.341 8.216 1.00 88.25 93 ILE A O 1
ATOM 709 N N . PHE A 1 94 ? -12.864 1.156 9.409 1.00 88.19 94 PHE A N 1
ATOM 710 C CA . PHE A 1 94 ? -11.855 1.363 8.364 1.00 88.19 94 PHE A CA 1
ATOM 711 C C . PHE A 1 94 ? -11.020 0.097 8.112 1.00 88.19 94 PHE A C 1
ATOM 713 O O . PHE A 1 94 ? -10.705 -0.219 6.962 1.00 88.19 94 PHE A O 1
ATOM 720 N N . GLY A 1 95 ? -10.731 -0.680 9.159 1.00 88.44 95 GLY A N 1
ATOM 721 C CA . GLY A 1 95 ? -10.067 -1.976 9.044 1.00 88.44 95 GLY A CA 1
ATOM 722 C C . GLY A 1 95 ? -10.880 -2.989 8.232 1.00 88.44 95 GLY A C 1
ATOM 723 O O . GLY A 1 95 ? -10.391 -3.528 7.240 1.00 88.44 95 GLY A O 1
ATOM 724 N N . PHE A 1 96 ? -12.146 -3.211 8.597 1.00 88.62 96 PHE A N 1
ATOM 725 C CA . PHE A 1 96 ? -13.024 -4.170 7.919 1.00 88.62 96 PHE A CA 1
ATOM 726 C C . PHE A 1 96 ? -13.406 -3.743 6.500 1.00 88.62 96 PHE A C 1
ATOM 728 O O . PHE A 1 96 ? -13.480 -4.593 5.610 1.00 88.62 96 PHE A O 1
ATOM 735 N N . THR A 1 97 ? -13.613 -2.449 6.249 1.00 89.38 97 THR A N 1
ATOM 736 C CA . THR A 1 97 ? -13.870 -1.953 4.886 1.00 89.38 97 THR A CA 1
ATOM 737 C C . THR A 1 97 ? -12.652 -2.166 3.989 1.00 89.38 97 THR A C 1
ATOM 739 O O . THR A 1 97 ? -12.804 -2.669 2.876 1.00 89.38 97 THR A O 1
ATOM 742 N N . SER A 1 98 ? -11.444 -1.908 4.500 1.00 89.25 98 SER A N 1
ATOM 743 C CA . SER A 1 98 ? -10.195 -2.195 3.782 1.00 89.25 98 SER A CA 1
ATOM 744 C C . SER A 1 98 ? -10.024 -3.694 3.515 1.00 89.25 98 SER A C 1
ATOM 746 O O . SER A 1 98 ? -9.761 -4.088 2.382 1.00 89.25 98 SER A O 1
ATOM 748 N N . LEU A 1 99 ? -10.270 -4.561 4.503 1.00 90.75 99 LEU A N 1
ATOM 749 C CA . LEU A 1 99 ? -10.238 -6.014 4.287 1.00 90.75 99 LEU A CA 1
ATOM 750 C C . LEU A 1 99 ? -11.247 -6.463 3.224 1.00 90.75 99 LEU A C 1
ATOM 752 O O . LEU A 1 99 ? -10.913 -7.272 2.362 1.00 90.75 99 LEU A O 1
ATOM 756 N N . THR A 1 100 ? -12.457 -5.904 3.244 1.00 88.38 100 THR A N 1
ATOM 757 C CA . THR A 1 100 ? -13.500 -6.217 2.259 1.00 88.38 100 THR A CA 1
ATOM 758 C C . THR A 1 100 ? -13.065 -5.814 0.850 1.00 88.38 100 THR A C 1
ATOM 760 O O . THR A 1 100 ? -13.179 -6.616 -0.074 1.00 88.38 100 THR A O 1
ATOM 763 N N . ALA A 1 101 ? -12.485 -4.620 0.684 1.00 85.94 101 ALA A N 1
ATOM 764 C CA . ALA A 1 101 ? -11.900 -4.179 -0.585 1.00 85.94 101 ALA A CA 1
ATOM 765 C C . ALA A 1 101 ? -10.752 -5.097 -1.046 1.00 85.94 101 ALA A C 1
ATOM 767 O O . ALA A 1 101 ? -10.600 -5.377 -2.237 1.00 85.94 101 ALA A O 1
ATOM 768 N N . GLY A 1 102 ? -9.968 -5.617 -0.102 1.00 85.75 102 GLY A N 1
ATOM 769 C CA . GLY A 1 102 ? -8.906 -6.582 -0.360 1.00 85.75 102 GLY A CA 1
ATOM 770 C C . GLY A 1 102 ? -9.402 -7.964 -0.802 1.00 85.75 102 GLY A C 1
ATOM 771 O O . GLY A 1 102 ? -8.815 -8.585 -1.685 1.00 85.75 102 GLY A O 1
ATOM 772 N N . LEU A 1 103 ? -10.528 -8.441 -0.269 1.00 87.25 103 LEU A N 1
ATOM 773 C CA . LEU A 1 103 ? -11.103 -9.740 -0.645 1.00 87.25 103 LEU A CA 1
ATOM 774 C C . LEU A 1 103 ? -11.574 -9.801 -2.104 1.00 87.25 103 LEU A C 1
ATOM 776 O O . LEU A 1 103 ? -11.639 -10.888 -2.680 1.00 87.25 103 LEU A O 1
ATOM 780 N N . PHE A 1 104 ? -11.808 -8.654 -2.749 1.00 82.12 104 PHE A N 1
ATOM 781 C CA . PHE A 1 104 ? -12.088 -8.603 -4.187 1.00 82.12 104 PHE A CA 1
ATOM 782 C C . PHE A 1 104 ? -10.936 -9.129 -5.062 1.00 82.12 104 PHE A C 1
ATOM 784 O O . PHE A 1 104 ? -11.169 -9.397 -6.241 1.00 82.12 104 PHE A O 1
ATOM 791 N N . VAL A 1 105 ? -9.741 -9.394 -4.509 1.00 82.69 105 VAL A N 1
ATOM 792 C CA . VAL A 1 105 ? -8.682 -10.151 -5.206 1.00 82.69 105 VAL A CA 1
ATOM 793 C C . VAL A 1 105 ? -9.165 -11.517 -5.698 1.00 82.69 105 VAL A C 1
ATOM 795 O O . VAL A 1 105 ? -8.711 -11.997 -6.734 1.00 82.69 105 VAL A O 1
ATOM 798 N N . LEU A 1 106 ? -10.127 -12.133 -5.002 1.00 78.06 106 LEU A N 1
ATOM 799 C CA . LEU A 1 106 ? -10.680 -13.436 -5.370 1.00 78.06 106 LEU A CA 1
ATOM 800 C C . LEU A 1 106 ? -11.365 -13.418 -6.743 1.00 78.06 106 LEU A C 1
ATOM 802 O O . LEU A 1 106 ? -11.445 -14.462 -7.386 1.00 78.06 106 LEU A O 1
ATOM 806 N N . SER A 1 107 ? -11.775 -12.244 -7.238 1.00 79.88 107 SER A N 1
ATOM 807 C CA . SER A 1 107 ? -12.294 -12.088 -8.604 1.00 79.88 107 SER A CA 1
ATOM 808 C C . SER A 1 107 ? -11.302 -12.500 -9.697 1.00 79.88 107 SER A C 1
ATOM 810 O O . SER A 1 107 ? -11.720 -12.857 -10.795 1.00 79.88 107 SER A O 1
ATOM 812 N N . PHE A 1 108 ? -9.997 -12.500 -9.402 1.00 75.69 108 PHE A N 1
ATOM 813 C CA . PHE A 1 108 ? -8.958 -12.975 -10.319 1.00 75.69 108 PHE A CA 1
ATOM 814 C C . PHE A 1 108 ? -8.763 -14.495 -10.283 1.00 75.69 108 PHE A C 1
ATOM 816 O O . PHE A 1 108 ? -8.237 -15.058 -11.239 1.00 75.69 108 PHE A O 1
ATOM 823 N N . ALA A 1 109 ? -9.161 -15.155 -9.193 1.00 78.56 109 ALA A N 1
ATOM 824 C CA . ALA A 1 109 ? -8.940 -16.584 -8.975 1.00 78.56 109 ALA A CA 1
ATOM 825 C C .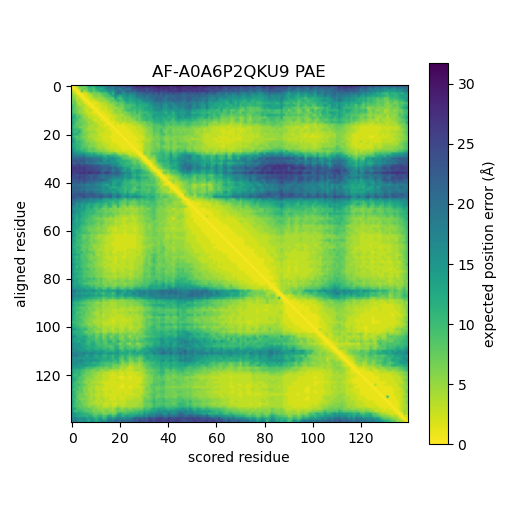 ALA A 1 109 ? -10.201 -17.433 -9.198 1.00 78.56 109 ALA A C 1
ATOM 827 O O . ALA A 1 109 ? -10.089 -18.619 -9.502 1.00 78.56 109 ALA A O 1
ATOM 828 N N . VAL A 1 110 ? -11.394 -16.847 -9.048 1.00 80.88 110 VAL A N 1
ATOM 829 C CA . VAL A 1 110 ? -12.674 -17.562 -9.132 1.00 80.88 110 VAL A CA 1
ATOM 830 C C . VAL A 1 110 ? -13.404 -17.206 -10.434 1.00 80.88 110 VAL A C 1
ATOM 832 O O . VAL A 1 110 ? -13.863 -16.070 -10.593 1.00 80.88 110 VAL A O 1
ATOM 835 N N . PRO A 1 111 ? -13.570 -18.169 -11.361 1.00 73.88 111 PRO A N 1
ATOM 836 C CA . PRO A 1 111 ? -14.373 -17.975 -12.563 1.00 73.88 111 PRO A CA 1
ATOM 837 C C . PRO A 1 111 ? -15.833 -17.675 -12.196 1.00 73.88 111 PRO A C 1
ATOM 839 O O . PRO A 1 111 ? -16.435 -18.398 -11.408 1.00 73.88 111 PRO A O 1
ATOM 842 N N . GLY A 1 112 ? -16.412 -16.621 -12.775 1.00 76.88 112 GLY A N 1
ATOM 843 C CA . GLY A 1 112 ? -17.810 -16.224 -12.542 1.00 76.88 112 GLY A CA 1
ATOM 844 C C . GLY A 1 112 ? -18.000 -15.047 -11.580 1.00 76.88 112 GLY A C 1
ATOM 845 O O . GLY A 1 112 ? -19.106 -14.516 -11.497 1.00 76.88 112 GLY A O 1
ATOM 846 N N . LEU A 1 113 ? -16.941 -14.584 -10.909 1.00 78.06 113 LEU A N 1
ATOM 847 C CA . LEU A 1 113 ? -16.970 -13.308 -10.192 1.00 78.06 113 LEU A CA 1
ATOM 848 C C . LEU A 1 113 ? -16.764 -12.122 -11.155 1.00 78.06 113 LEU A C 1
ATOM 850 O O . LEU A 1 113 ? -16.049 -12.252 -12.155 1.00 78.06 113 LEU A O 1
ATOM 854 N N . PRO A 1 114 ? -17.368 -10.951 -10.871 1.00 78.19 114 PRO A N 1
ATOM 855 C CA . PRO A 1 114 ? -17.125 -9.744 -11.652 1.00 78.19 114 PRO A CA 1
ATOM 856 C C . PRO A 1 114 ? -15.645 -9.366 -11.576 1.00 78.19 114 PRO A C 1
ATOM 858 O O . PRO A 1 114 ? -15.065 -9.336 -10.492 1.00 78.19 114 PRO A O 1
ATOM 861 N N . LYS A 1 115 ? -15.038 -9.070 -12.730 1.00 75.38 115 L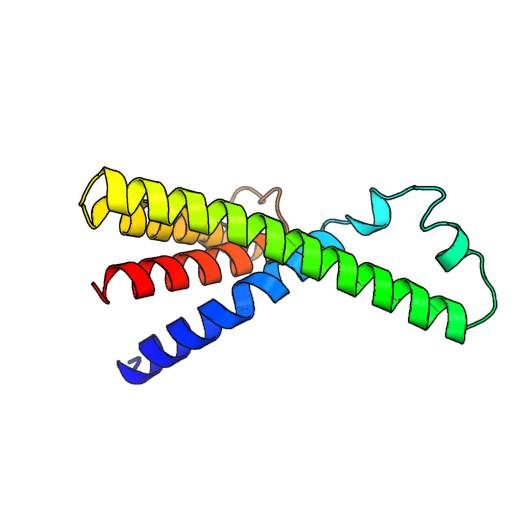YS A N 1
ATOM 862 C CA . LYS A 1 115 ? -13.628 -8.670 -12.802 1.00 75.38 115 LYS A CA 1
ATOM 863 C C . LYS A 1 115 ? -13.418 -7.378 -12.020 1.00 75.38 115 LYS A C 1
ATOM 865 O O . LYS A 1 115 ? -14.094 -6.384 -12.284 1.00 75.38 115 LYS A O 1
ATOM 870 N N . SER A 1 116 ? -12.460 -7.385 -11.098 1.00 78.81 116 SER A N 1
ATOM 871 C CA . SER A 1 116 ? -12.043 -6.156 -10.435 1.00 78.81 116 SER A CA 1
ATOM 872 C C . SER A 1 116 ? -11.420 -5.179 -11.444 1.00 78.81 116 SER A C 1
ATOM 874 O O . SER A 1 116 ? -10.626 -5.603 -12.290 1.00 78.81 116 SER A O 1
ATOM 876 N N . PRO A 1 117 ? -11.736 -3.873 -11.357 1.00 75.00 117 PRO A N 1
ATOM 877 C CA . PRO A 1 117 ? -11.056 -2.843 -12.140 1.00 75.00 117 PRO A CA 1
ATOM 878 C C . PRO A 1 117 ? -9.631 -2.563 -11.636 1.00 75.00 117 PRO A C 1
ATOM 880 O O . PRO A 1 117 ? -8.860 -1.890 -12.315 1.00 75.00 117 PRO A O 1
ATOM 883 N N . LEU A 1 118 ? -9.276 -3.052 -10.444 1.00 83.25 118 LEU A N 1
ATOM 884 C CA . LEU A 1 118 ? -7.973 -2.854 -9.821 1.00 83.25 118 LEU A CA 1
ATOM 885 C C . LEU A 1 118 ? -7.109 -4.100 -9.986 1.00 83.25 118 LEU A C 1
ATOM 887 O O . LEU A 1 118 ? -7.598 -5.219 -9.883 1.00 83.25 118 LEU A O 1
ATOM 891 N N . ASN A 1 119 ? -5.806 -3.916 -10.192 1.00 86.50 119 ASN A N 1
ATOM 892 C CA . ASN A 1 119 ? -4.873 -5.040 -10.221 1.00 86.50 119 ASN A CA 1
ATOM 893 C C . ASN A 1 119 ? -4.765 -5.743 -8.842 1.00 86.50 119 ASN A C 1
ATOM 895 O O . ASN A 1 119 ? -5.100 -5.151 -7.812 1.00 86.50 119 ASN A O 1
ATOM 899 N N . PRO A 1 120 ? -4.251 -6.987 -8.787 1.00 86.94 120 PRO A N 1
ATOM 900 C CA . PRO A 1 120 ? -4.123 -7.742 -7.536 1.00 86.94 120 PRO A CA 1
ATOM 901 C C . PRO A 1 120 ? -3.331 -7.031 -6.428 1.00 86.94 120 PRO A C 1
ATOM 903 O O . PRO A 1 120 ? -3.642 -7.204 -5.252 1.00 86.94 120 PRO A O 1
ATOM 906 N N . PHE A 1 121 ? -2.339 -6.205 -6.776 1.00 88.56 121 PHE A N 1
ATOM 907 C CA . PHE A 1 121 ? -1.513 -5.496 -5.795 1.00 88.56 121 PHE A CA 1
ATOM 908 C C . PHE A 1 121 ? -2.305 -4.458 -4.994 1.00 88.56 121 PHE A C 1
ATOM 910 O O . PHE A 1 121 ? -2.063 -4.324 -3.796 1.00 88.56 121 PHE A O 1
ATOM 917 N N . TRP A 1 122 ? -3.292 -3.789 -5.604 1.00 88.31 122 TRP A N 1
ATOM 918 C CA . TRP A 1 122 ? -4.216 -2.915 -4.869 1.00 88.31 122 TRP A CA 1
ATOM 919 C C . TRP A 1 122 ? -4.939 -3.689 -3.771 1.00 88.31 122 TRP A C 1
ATOM 921 O O . TRP A 1 122 ? -5.009 -3.246 -2.628 1.00 88.31 122 TRP A O 1
ATOM 931 N N . HIS A 1 123 ? -5.433 -4.880 -4.101 1.00 90.38 123 HIS A N 1
ATOM 932 C CA . HIS A 1 123 ? -6.162 -5.706 -3.153 1.00 90.38 123 HIS A CA 1
ATOM 933 C C . HIS A 1 123 ? -5.280 -6.236 -2.020 1.00 90.38 123 HIS A C 1
ATOM 935 O O . HIS A 1 123 ? -5.688 -6.189 -0.862 1.00 90.38 123 HIS A O 1
ATOM 941 N N . PHE A 1 124 ? -4.057 -6.682 -2.322 1.00 90.25 124 PHE A N 1
ATOM 942 C CA . PHE A 1 124 ? -3.100 -7.067 -1.281 1.00 90.25 124 PHE A CA 1
ATOM 943 C C . PHE A 1 124 ? -2.726 -5.884 -0.383 1.00 90.25 124 PHE A C 1
ATOM 945 O O . PHE A 1 124 ? -2.682 -6.042 0.836 1.00 90.25 124 PHE A O 1
ATOM 952 N N . GLY A 1 125 ? -2.560 -4.688 -0.954 1.00 90.06 125 GLY A N 1
ATOM 953 C CA . GLY A 1 125 ? -2.377 -3.455 -0.191 1.00 90.06 125 GLY A CA 1
ATOM 954 C C . GLY A 1 125 ? -3.540 -3.189 0.767 1.00 90.06 125 GLY A C 1
ATOM 955 O O . GLY A 1 125 ? -3.314 -2.932 1.949 1.00 90.06 125 GLY A O 1
ATOM 956 N N . PHE A 1 126 ? -4.785 -3.323 0.298 1.00 91.12 126 PHE A N 1
ATOM 957 C CA . PHE A 1 126 ? -5.979 -3.157 1.133 1.00 91.12 126 PHE A CA 1
ATOM 958 C C . PHE A 1 126 ? -6.086 -4.206 2.247 1.00 91.12 126 PHE A C 1
ATOM 960 O O . PHE A 1 126 ? -6.446 -3.856 3.372 1.00 91.12 126 PHE A O 1
ATOM 967 N N . LEU A 1 127 ? -5.718 -5.464 1.976 1.00 91.31 127 LEU A N 1
ATOM 968 C CA . LEU A 1 127 ? -5.637 -6.499 3.012 1.00 91.31 127 LEU A CA 1
ATOM 969 C C . LEU A 1 127 ? -4.614 -6.116 4.086 1.00 91.31 127 LEU A C 1
ATOM 971 O O . LEU A 1 127 ? -4.930 -6.114 5.276 1.00 91.31 127 LEU A O 1
ATOM 975 N N . CYS A 1 128 ? -3.404 -5.742 3.667 1.00 90.75 128 CYS A N 1
ATOM 976 C CA . CYS A 1 128 ? -2.333 -5.334 4.569 1.00 90.75 128 CYS A CA 1
ATOM 977 C C . CYS A 1 128 ? -2.722 -4.112 5.414 1.00 90.75 128 CYS A C 1
ATOM 979 O O . CYS A 1 128 ? -2.501 -4.091 6.626 1.00 90.75 128 CYS A O 1
ATOM 981 N N . TYR A 1 129 ? -3.353 -3.118 4.789 1.00 90.31 129 TYR A N 1
ATOM 982 C CA . TYR A 1 129 ? -3.811 -1.914 5.469 1.00 90.31 129 TYR A CA 1
ATOM 983 C C . TYR A 1 129 ? -4.919 -2.216 6.484 1.00 90.31 129 TYR A C 1
ATOM 985 O O . TYR A 1 129 ? -4.843 -1.779 7.632 1.00 90.31 129 TYR A O 1
ATOM 993 N N . GLY A 1 130 ? -5.897 -3.042 6.103 1.00 89.25 130 GLY A N 1
ATOM 994 C CA . GLY A 1 130 ? -6.976 -3.466 6.991 1.00 89.25 130 GLY A CA 1
ATOM 995 C C . GLY A 1 130 ? -6.469 -4.187 8.241 1.00 89.25 130 GLY A C 1
ATOM 996 O O . GLY A 1 130 ? -6.864 -3.837 9.353 1.00 89.25 130 GLY A O 1
ATOM 997 N N . PHE A 1 131 ? -5.531 -5.130 8.089 1.00 88.88 131 PHE A N 1
ATOM 998 C CA . PHE A 1 131 ? -4.906 -5.805 9.233 1.00 88.88 131 PHE A CA 1
ATOM 999 C C . PHE A 1 131 ? -4.107 -4.848 10.129 1.00 88.88 131 PHE A C 1
ATOM 1001 O O . PHE A 1 131 ? -4.177 -4.965 11.354 1.00 88.88 131 PHE A O 1
ATOM 1008 N N . SER A 1 132 ? -3.391 -3.885 9.540 1.00 87.94 132 SER A N 1
ATOM 1009 C CA . SER A 1 132 ? -2.661 -2.851 10.285 1.00 87.94 132 SER A CA 1
ATOM 1010 C C . SER A 1 132 ? -3.603 -2.001 11.148 1.00 87.94 132 SER A C 1
ATOM 1012 O O . SER A 1 132 ? -3.341 -1.794 12.334 1.00 87.94 132 SER A O 1
ATOM 1014 N N . LEU A 1 133 ? -4.742 -1.563 10.597 1.00 86.50 133 LEU A N 1
ATOM 1015 C CA . LEU A 1 133 ? -5.730 -0.771 11.335 1.00 86.50 133 LEU A CA 1
ATOM 1016 C C . LEU A 1 133 ? -6.382 -1.554 12.478 1.00 86.50 133 LEU A C 1
ATOM 1018 O O . LEU A 1 133 ? -6.465 -1.039 13.592 1.00 86.50 133 LEU A O 1
ATOM 1022 N N . LEU A 1 134 ? -6.786 -2.805 12.233 1.00 85.50 134 LEU A N 1
ATOM 1023 C CA . LEU A 1 134 ? -7.372 -3.654 13.276 1.00 85.50 134 LEU A CA 1
ATOM 1024 C C . LEU A 1 134 ? -6.387 -3.908 14.422 1.00 85.50 134 LEU A C 1
ATOM 1026 O O . LEU A 1 134 ? -6.764 -3.806 15.585 1.00 85.50 134 LEU A O 1
ATOM 1030 N N . SER A 1 135 ? -5.110 -4.146 14.109 1.00 82.12 135 SER A N 1
ATOM 1031 C CA . SER A 1 135 ? -4.073 -4.317 15.133 1.00 82.12 135 SER A CA 1
ATOM 1032 C C . SER A 1 135 ? -3.867 -3.065 15.988 1.00 82.12 135 SER A C 1
ATOM 1034 O O . SER A 1 135 ? -3.560 -3.175 17.171 1.00 82.12 135 SER A O 1
ATOM 1036 N N . ARG A 1 136 ? -3.996 -1.870 15.405 1.00 77.31 136 ARG A N 1
ATOM 1037 C CA . ARG A 1 136 ? -3.854 -0.602 16.137 1.00 77.31 136 ARG A CA 1
ATOM 1038 C C . ARG A 1 136 ? -5.076 -0.295 17.004 1.00 77.31 136 ARG A C 1
ATOM 1040 O O . ARG A 1 136 ? -4.919 0.356 18.030 1.00 77.31 136 ARG A O 1
ATOM 1047 N N . GLY A 1 137 ? -6.260 -0.759 16.599 1.00 70.19 137 GLY A N 1
ATOM 1048 C CA . GLY A 1 137 ? -7.496 -0.630 17.373 1.00 70.19 137 GLY A CA 1
ATOM 1049 C C . GLY A 1 137 ? -7.557 -1.523 18.618 1.00 70.19 137 GLY A C 1
ATOM 1050 O O . GLY A 1 137 ? -8.264 -1.174 19.550 1.00 70.19 137 GLY A O 1
ATOM 1051 N N . GLU A 1 138 ? -6.818 -2.639 18.651 1.00 66.00 138 GLU A N 1
ATOM 1052 C CA . GLU A 1 138 ? -6.737 -3.545 19.817 1.00 66.00 138 GLU A CA 1
ATOM 1053 C C . GLU A 1 138 ? -5.752 -3.071 20.904 1.00 66.00 138 GLU A C 1
ATOM 1055 O O . GLU A 1 138 ? -5.874 -3.474 22.056 1.00 66.00 138 GLU A O 1
ATOM 1060 N N . ASN A 1 139 ? -4.769 -2.232 20.554 1.00 57.94 139 ASN A N 1
ATOM 1061 C CA . ASN A 1 139 ? -3.667 -1.827 21.442 1.00 57.94 139 ASN A CA 1
ATOM 1062 C C . ASN A 1 139 ? -3.938 -0.534 22.251 1.00 57.94 139 ASN A C 1
ATOM 1064 O O . ASN A 1 139 ? -2.993 0.068 22.769 1.00 57.94 139 ASN A O 1
ATOM 1068 N N . ARG A 1 140 ? -5.192 -0.075 22.349 1.00 49.34 140 ARG A N 1
ATOM 1069 C CA . ARG A 1 140 ? -5.619 1.073 23.170 1.00 49.34 140 ARG A CA 1
ATOM 1070 C C . ARG A 1 140 ? -6.903 0.754 23.916 1.00 49.34 140 ARG A C 1
ATOM 1072 O O . ARG A 1 140 ? -7.011 1.232 25.064 1.00 49.34 140 ARG A O 1
#

Mean predicted aligned error: 8.53 Å

Organism: NCBI:txid2015348

Radius of gyration: 18.26 Å; Cα contacts (8 Å, |Δi|>4): 126; chains: 1; bounding box: 42×39×49 Å